Protein AF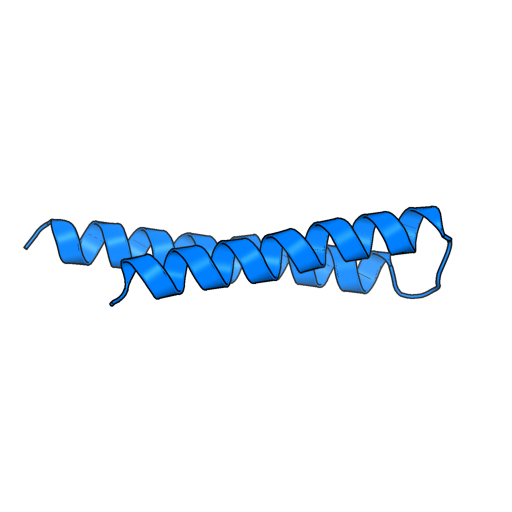-A0A3C0BDV9-F1 (afdb_monomer)

pLDDT: mean 74.47, std 8.9, range [45.56, 85.19]

Secondary structure (DSSP, 8-state):
-HHHHHHHHHHHHHHHHHHHHHHHHTT-TTHHHHHHHHHHHIIIIIHHHHHHHHHTT--

Solvent-accessible surface area (backbone atoms only — not comparable to full-atom values): 3130 Å² total; per-residue (Å²): 112,67,70,57,52,44,49,50,50,45,51,51,31,50,50,45,31,54,52,16,51,52,33,47,76,69,67,44,88,60,18,68,57,44,31,50,52,18,51,50,42,38,57,67,46,43,50,56,42,50,50,51,56,54,53,68,68,75,111

Foldseek 3Di:
DLVVVLVVQLVVLVVQLVVLVVCVVVVPPCSVVSNVVSVVSCVVPNVVSVVVVVVVVVD

Radius of gyration: 13.86 Å; Cα contacts (8 Å, |Δi|>4): 36; chains: 1; bounding box: 37×11×35 Å

Sequence (59 aa):
MIKKIAFISGALFGSLTVMSVLFKLLHYQGASVLLIAGLTGISLVFIPFYAKYRYDKTE

Nearest PDB structures (foldseek):
  7sau-assembly1_D  TM=8.635E-01  e=2.669E-01  Schleiferia thermophila str. Yellowstone

Mean predicted aligned error: 7.97 Å

Structure (mmCIF, N/CA/C/O backbone):
data_AF-A0A3C0BDV9-F1
#
_entry.id   AF-A0A3C0BDV9-F1
#
loop_
_atom_site.group_PDB
_atom_site.id
_atom_site.type_symbol
_atom_site.label_atom_id
_atom_site.label_alt_id
_atom_site.label_comp_id
_atom_site.label_asym_id
_atom_site.label_entity_id
_atom_site.label_seq_id
_atom_site.pdbx_PDB_ins_code
_atom_site.Cartn_x
_atom_site.Cartn_y
_atom_site.Cartn_z
_atom_site.occupancy
_atom_site.B_iso_or_equiv
_atom_site.auth_seq_id
_atom_site.auth_comp_id
_atom_site.auth_asym_id
_atom_site.auth_atom_id
_atom_site.pdbx_PDB_model_num
ATOM 1 N N . MET A 1 1 ? -10.507 -5.04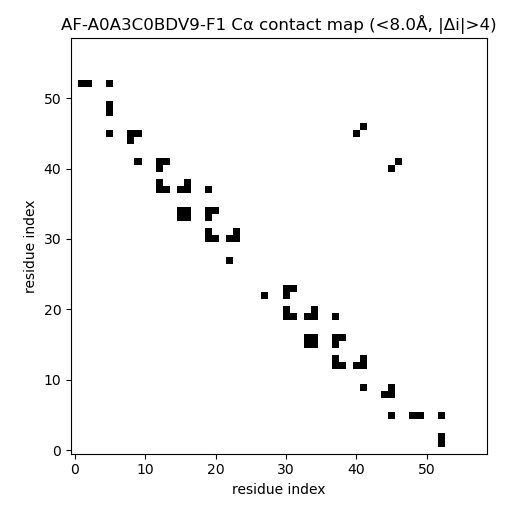7 19.771 1.00 56.47 1 MET A N 1
ATOM 2 C CA . MET A 1 1 ? -9.712 -5.783 18.752 1.00 56.47 1 MET A CA 1
ATOM 3 C C . MET A 1 1 ? -9.768 -5.150 17.359 1.00 56.47 1 MET A C 1
ATOM 5 O O . MET A 1 1 ? -8.715 -4.988 16.757 1.00 56.47 1 MET A O 1
ATOM 9 N N . ILE A 1 2 ? -10.936 -4.707 16.877 1.00 62.78 2 ILE A N 1
ATOM 10 C CA . ILE A 1 2 ? -11.139 -4.122 15.532 1.00 62.78 2 ILE A CA 1
ATOM 11 C C . ILE A 1 2 ? -10.218 -2.928 15.204 1.00 62.78 2 ILE A C 1
ATOM 13 O O . ILE A 1 2 ? -9.710 -2.856 14.090 1.00 62.78 2 ILE A O 1
ATOM 17 N N . LYS A 1 3 ? -9.892 -2.059 16.179 1.00 60.81 3 LYS A N 1
ATOM 18 C CA . LYS A 1 3 ? -8.913 -0.959 16.000 1.00 60.81 3 LYS A CA 1
ATOM 19 C C . LYS A 1 3 ? -7.534 -1.437 15.527 1.00 60.81 3 LYS A C 1
ATOM 21 O O . LYS A 1 3 ? -6.952 -0.828 14.639 1.00 60.81 3 LYS A O 1
ATOM 26 N N . LYS A 1 4 ? -7.010 -2.519 16.122 1.00 66.50 4 LYS A N 1
ATOM 27 C CA . LYS A 1 4 ? -5.709 -3.087 15.732 1.00 66.50 4 LYS A CA 1
ATOM 28 C C . LYS A 1 4 ? -5.783 -3.704 14.342 1.00 66.50 4 LYS A C 1
ATOM 30 O O . LYS A 1 4 ? -4.844 -3.542 13.582 1.00 66.50 4 LYS A O 1
ATOM 35 N N . ILE A 1 5 ? -6.892 -4.363 14.005 1.00 69.69 5 ILE A N 1
ATOM 36 C CA . ILE A 1 5 ? -7.061 -5.001 12.694 1.00 69.69 5 ILE A CA 1
ATOM 37 C C . ILE A 1 5 ? -7.134 -3.940 11.592 1.00 69.69 5 ILE A C 1
ATOM 39 O O . ILE A 1 5 ? -6.430 -4.076 10.603 1.00 69.69 5 ILE A O 1
ATOM 43 N N . ALA A 1 6 ? -7.876 -2.847 11.803 1.00 70.94 6 ALA A N 1
ATOM 44 C CA . ALA A 1 6 ? -7.928 -1.721 10.867 1.00 70.94 6 ALA A CA 1
ATOM 45 C C . ALA A 1 6 ? -6.559 -1.033 10.688 1.00 70.94 6 ALA A C 1
ATOM 47 O O . ALA A 1 6 ? -6.191 -0.634 9.583 1.00 70.94 6 ALA A O 1
ATOM 48 N N . PHE A 1 7 ? -5.785 -0.910 11.771 1.00 74.44 7 PHE A N 1
ATOM 49 C CA . PHE A 1 7 ? -4.437 -0.346 11.712 1.00 74.44 7 PHE A CA 1
ATOM 50 C C . PHE A 1 7 ? -3.453 -1.279 10.990 1.00 74.44 7 PHE A C 1
ATOM 52 O O . PHE A 1 7 ? -2.705 -0.831 10.128 1.00 74.44 7 PHE A O 1
ATOM 59 N N . ILE A 1 8 ? -3.484 -2.580 11.297 1.00 79.38 8 ILE A N 1
ATOM 60 C CA . ILE A 1 8 ? -2.630 -3.597 10.666 1.00 79.38 8 ILE A CA 1
ATOM 61 C C . ILE A 1 8 ? -2.980 -3.751 9.184 1.00 79.38 8 ILE A C 1
ATOM 63 O O . ILE A 1 8 ? -2.068 -3.813 8.365 1.00 79.38 8 ILE A O 1
ATOM 67 N N . SER A 1 9 ? -4.267 -3.752 8.817 1.00 77.75 9 SER A N 1
ATOM 68 C CA . SER A 1 9 ? -4.683 -3.798 7.413 1.00 77.75 9 SER A CA 1
ATOM 69 C C . SER A 1 9 ? -4.208 -2.551 6.670 1.00 77.75 9 SER A C 1
ATOM 71 O O . SER A 1 9 ? -3.581 -2.674 5.623 1.00 77.75 9 SER A O 1
ATOM 73 N N . GLY A 1 10 ? -4.411 -1.356 7.234 1.00 78.19 10 GLY A N 1
ATOM 74 C CA . GLY A 1 10 ? -3.907 -0.111 6.648 1.00 78.19 10 GLY A CA 1
ATOM 75 C C . GLY A 1 10 ? -2.385 -0.109 6.467 1.00 78.19 10 GLY A C 1
ATOM 76 O O . GLY A 1 10 ? -1.899 0.250 5.397 1.00 78.19 10 GLY A O 1
ATOM 77 N N . ALA A 1 11 ? -1.634 -0.570 7.471 1.00 81.94 11 ALA A N 1
ATOM 78 C CA . ALA A 1 11 ? -0.175 -0.661 7.410 1.00 81.94 11 ALA A CA 1
ATOM 79 C C . ALA A 1 11 ? 0.312 -1.679 6.362 1.00 81.94 11 ALA A C 1
ATOM 81 O O . ALA A 1 11 ? 1.238 -1.379 5.608 1.00 81.94 11 ALA A O 1
ATOM 82 N N . LEU A 1 12 ? -0.332 -2.848 6.265 1.00 83.31 12 LEU A N 1
ATOM 83 C CA . LEU A 1 12 ? -0.026 -3.870 5.258 1.00 83.31 12 LEU A CA 1
ATOM 84 C C . LEU A 1 12 ? -0.269 -3.356 3.837 1.00 83.31 12 LEU A C 1
ATOM 86 O O . LEU A 1 12 ? 0.639 -3.388 3.009 1.00 83.31 12 LEU A O 1
ATOM 90 N N . PHE A 1 13 ? -1.468 -2.840 3.557 1.00 81.75 13 PHE A N 1
ATOM 91 C CA . PHE A 1 13 ? -1.806 -2.348 2.220 1.00 81.75 13 PHE A CA 1
ATOM 92 C C . PHE A 1 13 ? -1.023 -1.080 1.845 1.00 81.75 13 PHE A C 1
ATOM 94 O O . PHE A 1 13 ? -0.627 -0.917 0.688 1.00 81.75 13 PHE A O 1
ATOM 101 N N . GLY A 1 14 ? -0.730 -0.212 2.818 1.00 82.25 14 GLY A N 1
ATOM 102 C CA . GLY A 1 14 ? 0.155 0.938 2.636 1.00 82.25 14 GLY A CA 1
ATOM 103 C C . GLY A 1 14 ? 1.578 0.517 2.266 1.00 82.25 14 GLY A C 1
ATOM 104 O O . GLY A 1 14 ? 2.124 1.005 1.278 1.00 82.25 14 GLY A O 1
ATOM 105 N N . SER A 1 15 ? 2.152 -0.448 2.992 1.00 85.19 15 SER A N 1
ATOM 106 C CA . SER A 1 15 ? 3.480 -0.994 2.687 1.00 85.19 15 SER A CA 1
ATOM 107 C C . SER A 1 15 ? 3.524 -1.665 1.309 1.00 85.19 15 SER A C 1
ATOM 109 O O . SER A 1 15 ? 4.446 -1.398 0.538 1.00 85.19 15 SER A O 1
ATOM 111 N N . LEU A 1 16 ? 2.491 -2.437 0.937 1.00 83.44 16 LEU A N 1
ATOM 112 C CA . LEU A 1 16 ? 2.362 -3.008 -0.411 1.00 83.44 16 LEU A CA 1
ATOM 113 C C . LEU A 1 16 ? 2.325 -1.927 -1.496 1.00 83.44 16 LEU A C 1
ATOM 115 O O . LEU A 1 16 ? 2.955 -2.080 -2.541 1.00 83.44 16 LEU A O 1
ATOM 119 N N . THR A 1 17 ? 1.608 -0.830 -1.259 1.00 83.69 17 THR A N 1
ATOM 120 C CA . THR A 1 17 ? 1.501 0.271 -2.226 1.00 83.69 17 THR A CA 1
ATOM 121 C C . THR A 1 17 ? 2.852 0.957 -2.425 1.00 83.69 17 THR A C 1
ATOM 123 O O . THR A 1 17 ? 3.268 1.16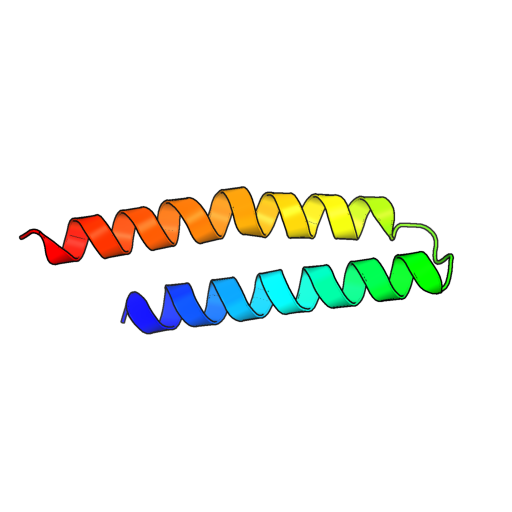6 -3.564 1.00 83.69 17 THR A O 1
ATOM 126 N N . VAL A 1 18 ? 3.585 1.227 -1.339 1.00 84.56 18 VAL A N 1
ATOM 127 C CA . VAL A 1 18 ? 4.947 1.789 -1.404 1.00 84.56 18 VAL A CA 1
ATOM 128 C C . VAL A 1 18 ? 5.898 0.840 -2.136 1.00 84.56 18 VAL A C 1
ATOM 130 O O . VAL A 1 18 ? 6.630 1.274 -3.026 1.00 84.56 18 VAL A O 1
ATOM 133 N N . MET A 1 19 ? 5.841 -0.460 -1.836 1.00 83.81 19 MET A N 1
ATOM 134 C CA . MET A 1 19 ? 6.652 -1.475 -2.517 1.00 83.81 19 MET A CA 1
ATOM 135 C C . MET A 1 19 ? 6.341 -1.538 -4.021 1.00 83.81 19 MET A C 1
ATOM 137 O O . MET A 1 19 ? 7.245 -1.631 -4.849 1.00 83.81 19 MET A O 1
ATOM 141 N N . SER A 1 20 ? 5.065 -1.410 -4.387 1.00 82.44 20 SER A N 1
ATOM 142 C CA . SER A 1 20 ? 4.614 -1.396 -5.783 1.00 82.44 20 SER A CA 1
ATOM 143 C C . SER A 1 20 ? 5.130 -0.183 -6.553 1.00 82.44 20 SER A C 1
ATOM 145 O O . SER A 1 20 ? 5.546 -0.313 -7.704 1.00 82.44 20 SER A O 1
ATOM 147 N N . VAL A 1 21 ? 5.138 0.998 -5.924 1.00 80.94 21 VAL A N 1
ATOM 148 C CA . VAL A 1 21 ? 5.730 2.217 -6.500 1.00 80.94 21 VAL A CA 1
ATOM 149 C C . VAL A 1 21 ? 7.232 2.033 -6.705 1.00 80.94 21 VAL A C 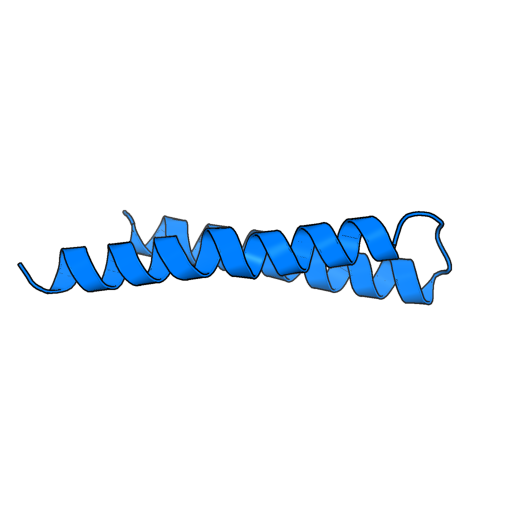1
ATOM 151 O O . VAL A 1 21 ? 7.745 2.382 -7.767 1.00 80.94 21 VAL A O 1
ATOM 154 N N . LEU A 1 22 ? 7.923 1.416 -5.743 1.00 84.69 22 LEU A N 1
ATOM 155 C CA . LEU A 1 22 ? 9.348 1.108 -5.852 1.00 84.69 22 LEU A CA 1
ATOM 156 C C . LEU A 1 22 ? 9.634 0.177 -7.040 1.00 84.69 22 LEU A C 1
ATOM 158 O O . LEU A 1 22 ? 10.512 0.456 -7.853 1.00 84.69 22 LEU A O 1
ATOM 162 N N . PHE A 1 23 ? 8.837 -0.880 -7.203 1.00 81.06 23 PHE A N 1
ATOM 163 C CA . PHE A 1 23 ? 8.932 -1.791 -8.348 1.00 81.06 23 PHE A CA 1
ATOM 164 C C . PHE A 1 23 ? 8.660 -1.084 -9.679 1.00 81.06 23 PHE A C 1
ATOM 166 O O . PHE A 1 23 ? 9.276 -1.420 -10.691 1.00 81.06 23 PHE A O 1
ATOM 173 N N . LYS A 1 24 ? 7.783 -0.072 -9.677 1.00 74.94 24 LYS A N 1
ATOM 174 C CA . LYS A 1 24 ? 7.497 0.756 -10.855 1.00 74.94 24 LYS A CA 1
ATOM 175 C C . LYS A 1 24 ? 8.701 1.610 -11.248 1.00 74.94 24 LYS A C 1
ATOM 177 O O . LYS A 1 24 ? 8.975 1.740 -12.435 1.00 74.94 24 LYS A O 1
ATOM 182 N N . LEU A 1 25 ? 9.437 2.136 -10.266 1.00 80.38 25 LEU A N 1
ATOM 183 C CA . LEU A 1 25 ? 10.687 2.877 -10.484 1.00 80.38 25 LEU A CA 1
ATOM 184 C C . LEU A 1 25 ? 11.813 1.964 -10.991 1.00 80.38 25 LEU A C 1
ATOM 186 O O . LEU A 1 25 ? 12.588 2.356 -11.859 1.00 80.38 25 LEU A O 1
ATOM 190 N N . LEU A 1 26 ? 11.858 0.723 -10.503 1.00 85.06 26 LEU A N 1
ATOM 191 C CA . LEU A 1 26 ? 12.800 -0.311 -10.945 1.00 85.06 26 LEU A CA 1
ATOM 192 C C . LEU A 1 26 ? 12.471 -0.901 -12.334 1.00 85.06 26 LEU A C 1
ATOM 194 O O . LEU A 1 26 ? 13.182 -1.793 -12.783 1.00 85.06 26 LEU A O 1
ATOM 198 N N . HIS A 1 27 ? 11.416 -0.432 -13.018 1.00 75.75 27 HIS A N 1
ATOM 199 C CA . HIS A 1 27 ? 10.921 -0.970 -14.298 1.00 75.75 27 HIS A CA 1
ATOM 200 C C . HIS A 1 27 ? 10.585 -2.474 -14.278 1.00 75.75 27 HIS A C 1
ATOM 202 O O . HIS A 1 27 ? 10.444 -3.099 -15.332 1.00 75.75 27 HIS A O 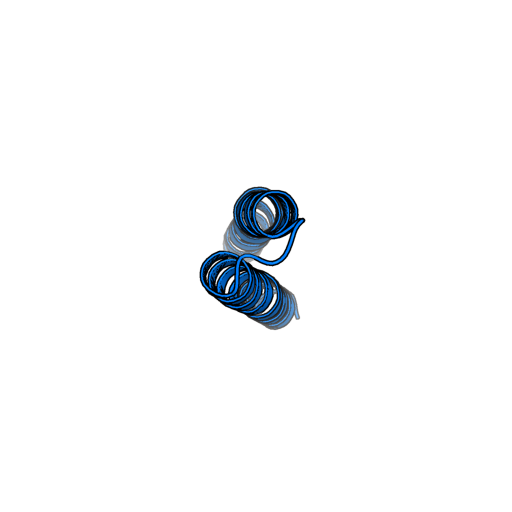1
ATOM 208 N N . TYR A 1 28 ? 10.403 -3.066 -13.094 1.00 74.19 28 TYR A N 1
ATOM 209 C CA . TYR A 1 28 ? 10.044 -4.474 -12.987 1.00 74.19 28 TYR A CA 1
ATOM 210 C C . TYR A 1 28 ? 8.650 -4.720 -13.580 1.00 74.19 28 TYR A C 1
ATOM 212 O O . TYR A 1 28 ? 7.663 -4.045 -13.261 1.00 74.19 28 TYR A O 1
ATOM 220 N N . GLN A 1 29 ? 8.569 -5.718 -14.460 1.00 68.56 29 GLN A N 1
ATOM 221 C CA . GLN A 1 29 ? 7.329 -6.127 -15.108 1.00 68.56 29 GLN A CA 1
ATOM 222 C C . GLN A 1 29 ? 6.339 -6.631 -14.043 1.00 68.56 29 GLN A C 1
ATOM 224 O O . GLN A 1 29 ? 6.685 -7.449 -13.197 1.00 68.56 29 GLN A O 1
ATOM 229 N N . GLY A 1 30 ? 5.115 -6.096 -14.045 1.00 74.00 30 GLY A N 1
ATOM 230 C CA . GLY A 1 30 ? 4.097 -6.391 -13.023 1.00 74.00 30 GLY A CA 1
ATOM 231 C C . GLY A 1 30 ? 3.902 -5.301 -11.962 1.00 74.00 30 GLY A C 1
ATOM 232 O O . GLY A 1 30 ? 2.933 -5.365 -11.205 1.00 74.00 30 GLY A O 1
ATOM 233 N N . ALA A 1 31 ? 4.722 -4.243 -11.953 1.00 76.19 31 ALA A N 1
ATOM 234 C CA . ALA A 1 31 ? 4.573 -3.131 -11.011 1.00 76.19 31 ALA A CA 1
ATOM 235 C C . ALA A 1 31 ? 3.208 -2.420 -11.088 1.00 76.19 31 ALA A C 1
ATOM 237 O O . ALA A 1 31 ? 2.636 -2.067 -10.061 1.00 76.19 31 ALA A O 1
ATOM 238 N N . SER A 1 32 ? 2.644 -2.238 -12.290 1.00 76.56 32 SER A N 1
ATOM 239 C CA . SER A 1 32 ? 1.293 -1.667 -12.430 1.00 76.56 32 SER A CA 1
ATOM 240 C C . SER A 1 32 ? 0.213 -2.567 -11.833 1.00 76.56 32 SER A C 1
ATOM 242 O O . SER A 1 32 ? -0.720 -2.053 -11.228 1.00 76.56 32 SER A O 1
ATOM 244 N N . VAL A 1 33 ? 0.339 -3.890 -11.964 1.00 79.69 33 VAL A N 1
ATOM 245 C CA . VAL A 1 33 ? -0.647 -4.839 -11.425 1.00 79.69 33 VAL A CA 1
ATOM 246 C C . VAL A 1 33 ? -0.597 -4.832 -9.900 1.00 79.69 33 VAL A C 1
ATOM 248 O O . VAL A 1 33 ? -1.640 -4.751 -9.257 1.00 79.69 33 VAL A O 1
ATOM 251 N N . LEU A 1 34 ? 0.609 -4.825 -9.324 1.00 78.50 34 LEU A N 1
ATOM 252 C CA . LEU 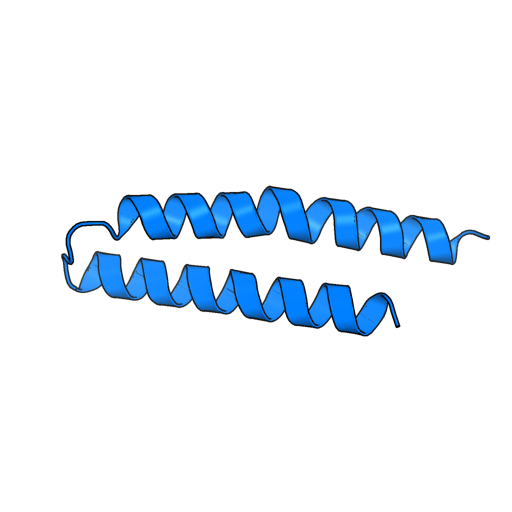A 1 34 ? 0.801 -4.757 -7.875 1.00 78.50 34 LEU A CA 1
ATOM 253 C C . LEU A 1 34 ? 0.300 -3.425 -7.297 1.00 78.50 34 LEU A C 1
ATOM 255 O O . LEU A 1 34 ? -0.341 -3.404 -6.248 1.00 78.50 34 LEU A O 1
ATOM 259 N N . LEU A 1 35 ? 0.506 -2.323 -8.025 1.00 80.00 35 LEU A N 1
ATOM 260 C CA . LEU A 1 35 ? 0.037 -0.998 -7.624 1.00 80.00 35 LEU A CA 1
ATOM 261 C C . LEU A 1 35 ? -1.489 -0.895 -7.678 1.00 80.00 35 LEU A C 1
ATOM 263 O O . LEU A 1 35 ? -2.087 -0.371 -6.742 1.00 80.00 35 LEU A O 1
ATOM 267 N N . ILE A 1 36 ? -2.120 -1.423 -8.732 1.00 82.69 36 ILE A N 1
ATOM 268 C CA . ILE A 1 36 ? -3.584 -1.492 -8.831 1.00 82.69 36 ILE A CA 1
ATOM 269 C C . ILE A 1 36 ? -4.129 -2.354 -7.695 1.00 82.69 36 ILE A C 1
ATOM 271 O O . ILE A 1 36 ? -5.010 -1.887 -6.985 1.00 82.69 36 ILE A O 1
ATOM 275 N N . ALA A 1 37 ? -3.556 -3.539 -7.463 1.00 81.75 37 ALA A N 1
ATOM 276 C CA . ALA A 1 37 ? -3.956 -4.431 -6.378 1.00 81.75 37 ALA A CA 1
ATOM 277 C C . ALA A 1 37 ? -3.833 -3.761 -4.997 1.00 81.75 37 ALA A C 1
ATOM 279 O O . ALA A 1 37 ? -4.761 -3.852 -4.191 1.00 81.75 37 ALA A O 1
ATOM 280 N N . GLY A 1 38 ? -2.737 -3.036 -4.741 1.00 80.12 38 GLY A N 1
ATOM 281 C CA . GLY A 1 38 ? -2.518 -2.261 -3.518 1.00 80.12 38 GLY A CA 1
ATOM 282 C C . GLY A 1 38 ? -3.531 -1.128 -3.341 1.00 80.12 38 GLY A C 1
ATOM 283 O O . GLY A 1 38 ? -4.150 -1.029 -2.282 1.00 80.12 38 GLY A O 1
ATOM 284 N N . LEU A 1 39 ? -3.785 -0.334 -4.389 1.00 81.31 39 LEU A N 1
ATOM 285 C CA . LEU A 1 39 ? -4.788 0.738 -4.355 1.00 81.31 39 LEU A CA 1
ATOM 286 C C . LEU A 1 39 ? -6.206 0.194 -4.154 1.00 81.31 39 LEU A C 1
ATOM 288 O O . LEU A 1 39 ? -6.955 0.717 -3.327 1.00 81.31 39 LEU A O 1
ATOM 292 N N . THR A 1 40 ? -6.578 -0.862 -4.882 1.00 82.19 40 THR A N 1
ATOM 293 C CA . THR A 1 40 ? -7.878 -1.515 -4.704 1.00 82.19 40 THR A CA 1
ATOM 294 C C . THR A 1 40 ? -7.985 -2.157 -3.332 1.00 82.19 40 THR A C 1
ATOM 296 O O . THR A 1 40 ? -9.052 -2.093 -2.741 1.00 82.19 40 THR A O 1
ATOM 299 N N . GLY A 1 41 ? -6.897 -2.705 -2.786 1.00 78.94 41 GLY A N 1
ATOM 300 C CA . GLY A 1 41 ? -6.854 -3.262 -1.437 1.00 78.94 41 GLY A CA 1
ATOM 301 C C . GLY A 1 41 ? -7.038 -2.193 -0.361 1.00 78.94 41 GLY A C 1
ATOM 302 O O . GLY A 1 41 ? -7.829 -2.385 0.556 1.00 78.94 41 GLY A O 1
ATOM 303 N N . ILE A 1 42 ? -6.410 -1.021 -0.504 1.00 78.44 42 ILE A N 1
ATOM 304 C CA . ILE A 1 42 ? -6.690 0.125 0.374 1.00 78.44 42 ILE A CA 1
ATOM 305 C C . ILE A 1 42 ? -8.160 0.533 0.238 1.00 78.44 42 ILE A C 1
ATOM 307 O O . ILE A 1 42 ? -8.854 0.623 1.244 1.00 78.44 42 ILE A O 1
ATOM 311 N N . SER A 1 43 ? -8.671 0.719 -0.977 1.00 78.44 43 SER A N 1
ATOM 312 C CA . SER A 1 43 ? -10.054 1.167 -1.180 1.00 78.44 43 SER A CA 1
ATOM 313 C C . SER A 1 43 ? -11.088 0.157 -0.653 1.00 78.44 43 SER A C 1
ATOM 315 O O . SER A 1 43 ? -11.995 0.523 0.085 1.00 78.44 43 SER A O 1
ATOM 317 N N . LEU A 1 44 ? -10.927 -1.135 -0.945 1.00 77.44 44 LEU A N 1
ATOM 318 C CA . LEU A 1 44 ? -11.879 -2.187 -0.571 1.00 77.44 44 LEU A CA 1
ATOM 319 C C . LEU A 1 44 ? -11.666 -2.767 0.822 1.00 77.44 44 LEU A C 1
ATOM 321 O O . LEU A 1 44 ? -12.581 -3.409 1.317 1.00 77.44 44 LEU A O 1
ATOM 325 N N . VAL A 1 45 ? -10.508 -2.599 1.464 1.00 73.75 45 VAL A N 1
ATOM 326 C CA . VAL A 1 45 ? -10.281 -3.129 2.820 1.00 73.75 45 VAL A CA 1
ATOM 327 C C . VAL A 1 45 ? -10.266 -2.015 3.851 1.00 73.75 45 VAL A C 1
ATOM 329 O O . VAL A 1 45 ? -10.920 -2.154 4.881 1.00 73.75 45 VAL A O 1
ATOM 332 N N . PHE A 1 46 ? -9.600 -0.889 3.586 1.00 68.88 46 PHE A N 1
ATOM 333 C CA . PHE A 1 46 ? -9.533 0.215 4.546 1.00 68.88 46 PHE A CA 1
ATOM 334 C C . PHE A 1 46 ? -10.899 0.879 4.748 1.00 68.88 46 PHE A C 1
ATOM 336 O O . PHE A 1 46 ? -11.293 1.106 5.890 1.00 68.88 46 PHE A O 1
ATOM 343 N N . ILE A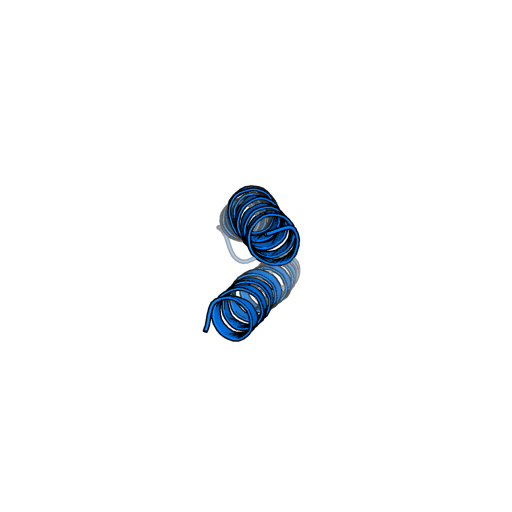 1 47 ? -11.653 1.136 3.671 1.00 72.06 47 ILE A N 1
ATOM 344 C CA . ILE A 1 47 ? -12.968 1.792 3.751 1.00 72.06 47 ILE A CA 1
ATOM 345 C C . ILE A 1 47 ? -13.982 0.965 4.561 1.00 72.06 47 ILE A C 1
ATOM 347 O O . ILE A 1 47 ? -14.530 1.517 5.519 1.00 72.06 47 ILE A O 1
ATOM 351 N N . PRO A 1 48 ? -14.233 -0.332 4.285 1.00 72.81 48 PRO A N 1
ATOM 352 C CA . PRO A 1 48 ? -15.195 -1.094 5.078 1.00 72.81 48 PRO A CA 1
ATOM 353 C C . PRO A 1 48 ? -14.695 -1.396 6.489 1.00 72.81 48 PRO A C 1
ATOM 355 O O . PRO A 1 48 ? -15.510 -1.403 7.410 1.00 72.81 48 PRO A O 1
ATOM 358 N N . PHE A 1 49 ? -13.387 -1.577 6.718 1.00 69.00 49 PHE A N 1
ATOM 359 C CA . PHE A 1 49 ? -12.878 -1.702 8.091 1.00 69.00 49 PHE A CA 1
ATOM 360 C C . PHE A 1 49 ? -13.075 -0.419 8.895 1.00 69.00 49 PHE A C 1
ATOM 362 O O . PHE A 1 49 ? -13.453 -0.479 10.067 1.00 69.00 49 PHE A O 1
ATOM 369 N N . TYR A 1 50 ? -12.844 0.738 8.276 1.00 68.12 50 TYR A N 1
ATOM 370 C CA . TYR A 1 50 ? -13.063 2.032 8.907 1.00 68.12 50 TYR A CA 1
ATOM 371 C C . TYR A 1 50 ? -14.555 2.294 9.155 1.00 68.12 50 TYR A C 1
ATOM 373 O O . TYR A 1 50 ? -14.925 2.733 10.245 1.00 68.12 50 TYR A O 1
ATOM 381 N N . ALA A 1 51 ? -15.418 1.962 8.191 1.00 72.12 51 ALA A N 1
ATOM 382 C CA . ALA A 1 51 ? -16.869 2.050 8.335 1.00 72.12 51 ALA A CA 1
ATOM 383 C C . ALA A 1 51 ? -17.381 1.135 9.457 1.00 72.12 51 ALA A C 1
ATOM 385 O O . ALA A 1 51 ? -18.130 1.591 10.319 1.00 72.12 51 ALA A O 1
ATOM 386 N N . LYS A 1 52 ? -16.909 -0.118 9.527 1.00 67.44 52 LYS A N 1
ATOM 387 C CA . LYS A 1 52 ? -17.271 -1.047 10.607 1.00 67.44 52 LYS A CA 1
ATOM 388 C C . LYS A 1 52 ? -16.803 -0.541 11.972 1.00 67.44 52 LYS A C 1
ATOM 390 O O . LYS A 1 52 ? -17.534 -0.640 12.949 1.00 67.44 52 LYS A O 1
ATOM 395 N N . TYR A 1 53 ? -15.604 0.038 12.040 1.00 65.00 53 TYR A N 1
ATOM 396 C CA . TYR A 1 53 ? -15.095 0.656 13.263 1.00 65.00 53 TYR A CA 1
ATOM 397 C C . TYR A 1 53 ? -15.907 1.884 13.70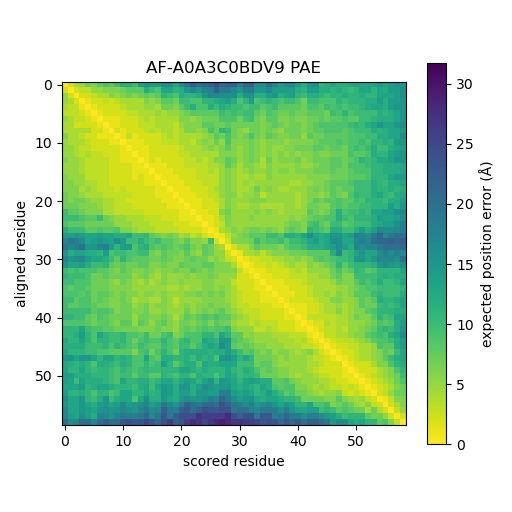1 1.00 65.00 53 TYR A C 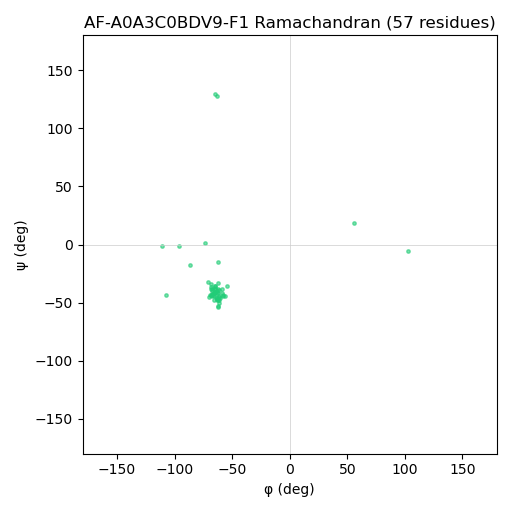1
ATOM 399 O O . TYR A 1 53 ? -16.066 2.112 14.896 1.00 65.00 53 TYR A O 1
ATOM 407 N N . ARG A 1 54 ? -16.410 2.684 12.755 1.00 64.44 54 ARG A N 1
ATOM 408 C CA . ARG A 1 54 ? -17.324 3.797 13.048 1.00 64.44 54 ARG A CA 1
ATOM 409 C C . ARG A 1 54 ? -18.680 3.296 13.544 1.00 64.44 54 ARG A C 1
ATOM 411 O O . ARG A 1 54 ? -19.206 3.876 14.485 1.00 64.44 54 ARG A O 1
ATOM 418 N N . TYR A 1 55 ? -19.202 2.227 12.952 1.00 64.94 55 TYR A N 1
ATOM 419 C CA . TYR A 1 55 ? -20.500 1.656 13.309 1.00 64.94 55 TYR A CA 1
ATOM 420 C C . TYR A 1 55 ? -20.508 1.080 14.734 1.00 64.94 55 TYR A C 1
ATOM 422 O O . TYR A 1 55 ? -21.339 1.468 15.542 1.00 64.94 55 TYR A O 1
ATOM 430 N N . ASP A 1 56 ? -19.496 0.280 15.084 1.00 60.44 56 ASP A N 1
ATOM 431 C CA . ASP A 1 56 ? -19.296 -0.327 16.418 1.00 60.44 56 ASP A CA 1
ATOM 432 C C . ASP A 1 56 ? -19.100 0.699 17.550 1.00 60.44 56 ASP A C 1
ATOM 434 O O . ASP A 1 56 ? -19.158 0.370 18.725 1.00 60.44 56 ASP A O 1
ATOM 438 N N . LYS A 1 57 ? -18.824 1.960 17.204 1.00 54.25 57 LYS A N 1
ATOM 439 C CA . LYS A 1 57 ? -18.596 3.043 18.166 1.00 54.25 57 LYS A CA 1
ATOM 440 C C . LYS A 1 57 ? -19.838 3.891 18.441 1.00 54.25 57 LYS A C 1
ATOM 442 O O . LYS A 1 57 ? -19.724 4.872 19.173 1.00 54.25 57 LYS A O 1
ATOM 447 N N . THR A 1 58 ? -20.952 3.574 17.781 1.00 53.59 58 THR A N 1
ATOM 448 C CA . THR A 1 58 ? -22.209 4.333 17.855 1.00 53.59 58 THR A CA 1
ATOM 449 C C . THR A 1 58 ? -23.317 3.557 18.588 1.00 53.59 58 THR A C 1
ATOM 451 O O . THR A 1 58 ? -24.392 4.116 18.775 1.00 53.59 58 THR A O 1
ATOM 454 N N . GLU A 1 59 ? -23.051 2.324 19.040 1.00 45.56 59 GLU A N 1
ATOM 455 C CA . GLU A 1 59 ? -23.862 1.611 20.046 1.00 45.56 59 GLU A CA 1
ATOM 456 C C . GLU A 1 59 ? -23.201 1.664 21.429 1.00 45.56 59 GLU A C 1
ATOM 458 O O . GLU A 1 59 ? -21.957 1.513 21.502 1.00 45.56 59 GLU A O 1
#